Protein AF-A0A8T0CRU5-F1 (afdb_monomer)

Foldseek 3Di:
DDFPVPDFPQPDPDDDDDWDFDAKADWDDDPPKIWIWTWIWAQREIEIDIDIHPRPPDDDPDPDPGHGDQPPYPNQFDWDQDPVHNSGIDTDDGNDRGDPRDGDDD

Radius of gyration: 14.72 Å; Cα contacts (8 Å, |Δi|>4): 188; chains: 1; bounding box: 36×35×38 Å

Nearest PDB structures (foldseek):
  8rbz-assembly1_B  TM=5.918E-01  e=2.394E-01  Homo sapiens
  2fgg-assembly1_A  TM=4.323E-01  e=3.070E+00  Mycobacterium tuberculosis
  2ova-assembly1_A  TM=3.794E-01  e=6.790E+00  Homo sapiens
  3ggr-assembly1_C  TM=3.773E-01  e=8.518E+00  Homo sapiens

Sequence (106 aa):
MLSIKDIVPAAQNNITTQFILLDKGRVATEGQSKTCLALVADETAAVHFQFWGKRGSIEKVGEFTMTYVETPNISEMRWVPDPNNSKKYVHEAVVSPYSRIFPPML

Structure (mmCIF, N/CA/C/O backbone):
data_AF-A0A8T0CRU5-F1
#
_entry.id   AF-A0A8T0CRU5-F1
#
loop_
_atom_site.group_PDB
_atom_site.id
_atom_site.type_symbol
_atom_site.label_atom_id
_atom_site.label_alt_id
_atom_site.label_comp_id
_atom_site.label_asym_id
_atom_site.label_entity_id
_atom_site.label_seq_id
_atom_site.pdbx_PDB_ins_code
_atom_site.Cartn_x
_atom_site.Cartn_y
_atom_site.Cartn_z
_atom_site.occupancy
_atom_site.B_iso_or_equiv
_atom_site.auth_seq_id
_atom_site.auth_comp_id
_atom_site.auth_asym_id
_atom_site.auth_atom_id
_atom_site.pdbx_PDB_model_num
ATOM 1 N N . MET A 1 1 ? -10.952 4.004 -11.915 1.00 86.19 1 MET A N 1
ATOM 2 C CA . MET A 1 1 ? -10.173 3.990 -10.658 1.00 86.19 1 MET A CA 1
ATOM 3 C C . MET A 1 1 ? -8.778 3.500 -10.964 1.00 86.19 1 MET A C 1
ATOM 5 O O . MET A 1 1 ? -8.646 2.676 -11.857 1.00 86.19 1 MET A O 1
ATOM 9 N N . LEU A 1 2 ? -7.772 4.023 -10.268 1.00 94.06 2 LEU A N 1
ATOM 10 C CA . LEU A 1 2 ? -6.392 3.562 -10.393 1.00 94.06 2 LEU A CA 1
ATOM 11 C C . LEU A 1 2 ? -6.218 2.249 -9.615 1.00 94.06 2 LEU A C 1
ATOM 13 O O . LEU A 1 2 ? -6.590 2.198 -8.440 1.00 94.06 2 LEU A O 1
ATOM 17 N N . SER A 1 3 ? -5.663 1.223 -10.257 1.00 95.56 3 SER A N 1
ATOM 18 C CA . SER A 1 3 ? -5.277 -0.026 -9.592 1.00 95.56 3 SER A CA 1
ATOM 19 C C . SER A 1 3 ? -4.040 0.182 -8.723 1.00 95.56 3 SER A C 1
ATOM 21 O O . SER A 1 3 ? -3.169 0.989 -9.054 1.00 95.56 3 SER A O 1
ATOM 23 N N . ILE A 1 4 ? -3.931 -0.562 -7.623 1.00 96.00 4 ILE A N 1
ATOM 24 C CA . ILE A 1 4 ? -2.821 -0.422 -6.671 1.00 96.00 4 ILE A CA 1
ATOM 25 C C . ILE A 1 4 ? -1.473 -0.704 -7.337 1.00 96.00 4 ILE A C 1
ATOM 27 O O . ILE A 1 4 ? -0.509 0.012 -7.063 1.00 96.00 4 ILE A O 1
ATOM 31 N N . LYS A 1 5 ? -1.402 -1.672 -8.261 1.00 94.44 5 LYS A N 1
ATOM 32 C CA . LYS A 1 5 ? -0.159 -1.980 -8.988 1.00 94.44 5 LYS A CA 1
ATOM 33 C C . LYS A 1 5 ? 0.413 -0.801 -9.790 1.00 94.44 5 LYS A C 1
ATOM 35 O O . LYS A 1 5 ? 1.604 -0.787 -10.071 1.00 94.44 5 LYS A O 1
ATOM 40 N N . ASP A 1 6 ? -0.432 0.162 -10.163 1.00 93.62 6 ASP A N 1
ATOM 41 C CA . ASP A 1 6 ? -0.068 1.296 -11.019 1.00 93.62 6 ASP A CA 1
ATOM 42 C C . ASP A 1 6 ? 0.276 2.555 -10.197 1.00 93.62 6 ASP A C 1
ATOM 44 O O . ASP A 1 6 ? 0.546 3.623 -10.756 1.00 93.62 6 ASP A O 1
ATOM 48 N N . ILE A 1 7 ? 0.267 2.460 -8.861 1.00 93.00 7 ILE A N 1
ATOM 49 C CA . ILE A 1 7 ? 0.708 3.540 -7.975 1.00 93.00 7 ILE A CA 1
ATOM 50 C C . ILE A 1 7 ? 2.232 3.657 -8.058 1.00 93.00 7 ILE A C 1
ATOM 52 O O . ILE A 1 7 ? 2.966 2.754 -7.664 1.00 93.00 7 ILE A O 1
ATOM 56 N N . VAL A 1 8 ? 2.703 4.816 -8.519 1.00 90.50 8 VAL A N 1
ATOM 57 C CA . VAL A 1 8 ? 4.128 5.132 -8.680 1.00 90.50 8 VAL A CA 1
ATOM 58 C C . VAL A 1 8 ? 4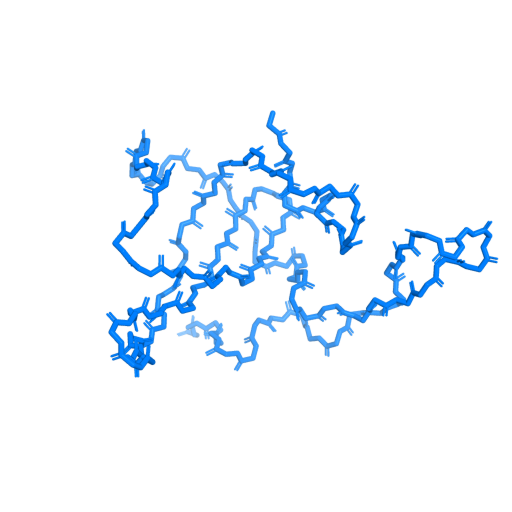.473 6.397 -7.885 1.00 90.50 8 VAL A C 1
ATOM 60 O O . VAL A 1 8 ? 3.724 7.381 -7.954 1.00 90.50 8 VAL A O 1
ATOM 63 N N . PRO A 1 9 ? 5.608 6.426 -7.157 1.00 90.12 9 PRO A N 1
ATOM 64 C CA . PRO A 1 9 ? 6.082 7.626 -6.480 1.00 90.12 9 PRO A CA 1
ATOM 65 C C . PRO A 1 9 ? 6.176 8.831 -7.421 1.00 90.12 9 PRO A C 1
ATOM 67 O O . PRO A 1 9 ? 6.655 8.720 -8.548 1.00 90.12 9 PRO A O 1
ATOM 70 N N . ALA A 1 10 ? 5.739 9.994 -6.934 1.00 83.81 10 ALA A N 1
ATOM 71 C CA . ALA A 1 10 ? 5.811 11.280 -7.636 1.00 83.81 10 ALA A CA 1
ATOM 72 C C . ALA A 1 10 ? 5.102 11.349 -9.010 1.00 83.81 10 ALA A C 1
ATOM 74 O O . ALA A 1 10 ? 5.275 12.329 -9.731 1.00 83.81 10 ALA A O 1
ATOM 75 N N . ALA A 1 11 ? 4.278 10.359 -9.374 1.00 84.69 11 ALA A N 1
ATOM 76 C CA . ALA A 1 11 ? 3.556 10.377 -10.646 1.00 84.69 11 ALA A CA 1
ATOM 77 C C . ALA A 1 11 ? 2.340 11.318 -10.625 1.00 84.69 11 ALA A C 1
ATOM 79 O O . ALA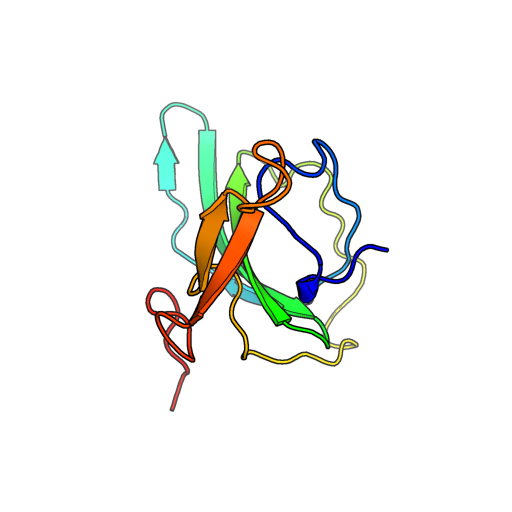 A 1 11 ? 2.092 12.026 -11.602 1.00 84.69 11 ALA A O 1
ATOM 80 N N . GLN A 1 12 ? 1.568 11.319 -9.532 1.00 84.31 12 GLN A N 1
ATOM 81 C CA . GLN A 1 12 ? 0.356 12.128 -9.368 1.00 84.31 12 GLN A CA 1
ATOM 82 C C . GLN A 1 12 ? 0.194 12.567 -7.908 1.00 84.31 12 GLN A C 1
ATOM 84 O O . GLN A 1 12 ? 0.498 11.808 -6.991 1.00 84.31 12 GLN A O 1
ATOM 89 N N . ASN A 1 13 ? -0.325 13.780 -7.695 1.00 86.25 13 ASN A N 1
ATOM 90 C CA . ASN A 1 13 ? -0.581 14.315 -6.349 1.00 86.25 13 ASN A CA 1
ATOM 91 C C . ASN A 1 13 ? -1.885 13.787 -5.735 1.00 86.25 13 ASN A C 1
ATOM 93 O O . ASN A 1 13 ? -2.050 13.821 -4.520 1.00 86.25 13 ASN A O 1
ATOM 97 N N . ASN A 1 14 ? -2.813 13.326 -6.576 1.00 89.56 14 ASN A N 1
ATOM 98 C CA . ASN A 1 14 ? -4.123 12.832 -6.174 1.00 89.56 14 ASN A CA 1
ATOM 99 C C . ASN A 1 14 ? -4.337 11.450 -6.783 1.00 89.56 14 ASN A C 1
ATOM 101 O O . ASN A 1 14 ? -4.062 11.250 -7.964 1.00 89.56 14 ASN A O 1
ATOM 105 N N . ILE A 1 15 ? -4.855 10.517 -5.989 1.00 90.56 15 ILE A N 1
ATOM 106 C CA . ILE A 1 15 ? -5.163 9.154 -6.422 1.00 90.56 15 ILE A CA 1
ATOM 107 C C . ILE A 1 15 ? -6.607 8.843 -6.034 1.00 90.56 15 ILE A C 1
ATOM 109 O O . ILE A 1 15 ? -7.031 9.112 -4.911 1.00 90.56 15 ILE A O 1
ATOM 113 N N . THR A 1 16 ? -7.360 8.249 -6.959 1.00 92.50 16 THR A N 1
ATOM 114 C CA . THR A 1 16 ? -8.693 7.696 -6.693 1.00 92.50 16 THR A CA 1
ATOM 115 C C . THR A 1 16 ? -8.662 6.194 -6.936 1.00 92.50 16 THR A C 1
ATOM 117 O O . THR A 1 16 ? -8.553 5.740 -8.078 1.00 92.50 16 THR A O 1
ATOM 120 N N . THR A 1 17 ? -8.770 5.424 -5.858 1.00 92.88 17 THR A N 1
ATOM 121 C CA . THR A 1 17 ? -8.695 3.959 -5.854 1.00 92.88 17 THR A CA 1
ATOM 122 C C . THR A 1 17 ? -9.699 3.388 -4.847 1.00 92.88 17 THR A C 1
ATOM 124 O O . THR A 1 17 ? -10.102 4.091 -3.919 1.00 92.88 17 THR A O 1
ATOM 127 N N . GLN A 1 18 ? -10.122 2.141 -5.040 1.00 93.94 18 GLN A N 1
ATOM 128 C CA . GLN A 1 18 ? -10.872 1.371 -4.045 1.00 93.94 18 GLN A CA 1
ATOM 129 C C . GLN A 1 18 ? -10.025 0.169 -3.666 1.00 93.94 18 GLN A C 1
ATOM 131 O O . GLN A 1 18 ? -9.337 -0.401 -4.507 1.00 93.94 18 GLN A O 1
ATOM 136 N N . PHE A 1 19 ? -10.078 -0.184 -2.393 1.00 94.56 19 PHE A N 1
ATOM 137 C CA . PHE A 1 19 ? -9.248 -1.220 -1.812 1.00 94.56 19 PHE A CA 1
ATOM 138 C C . PHE A 1 19 ? -10.005 -1.921 -0.687 1.00 94.56 19 PHE A C 1
ATOM 140 O O . PHE A 1 19 ? -10.935 -1.360 -0.098 1.00 94.56 19 PHE A O 1
ATOM 147 N N . ILE A 1 20 ? -9.557 -3.124 -0.342 1.00 94.75 20 ILE A N 1
ATOM 148 C CA . ILE A 1 20 ? -9.951 -3.816 0.877 1.00 94.75 20 ILE A CA 1
ATOM 149 C C . ILE A 1 20 ? -8.890 -3.566 1.944 1.00 94.75 20 ILE A C 1
ATOM 151 O O . ILE A 1 20 ? -7.689 -3.543 1.672 1.00 94.75 20 ILE A O 1
ATOM 155 N N . LEU A 1 21 ? -9.348 -3.334 3.171 1.00 93.62 21 LEU A N 1
ATOM 156 C CA . LEU A 1 21 ? -8.486 -3.243 4.340 1.00 93.62 21 LEU A CA 1
ATOM 157 C C . LEU A 1 21 ? -8.194 -4.663 4.831 1.00 93.62 21 LEU A C 1
ATOM 159 O O . LEU A 1 21 ? -9.124 -5.340 5.264 1.00 93.62 21 LEU A O 1
ATOM 163 N N . LEU A 1 22 ? -6.933 -5.088 4.769 1.00 92.94 22 LEU A N 1
ATOM 164 C CA . LEU A 1 22 ? -6.517 -6.418 5.219 1.00 92.94 22 LEU A CA 1
ATOM 165 C C . LEU A 1 22 ? -6.112 -6.402 6.686 1.00 92.94 22 LEU A C 1
ATOM 167 O O . LEU A 1 22 ? -6.596 -7.209 7.472 1.00 92.94 22 LEU A O 1
ATOM 171 N N . ASP A 1 23 ? -5.264 -5.444 7.063 1.00 93.38 23 ASP A N 1
ATOM 172 C CA . ASP A 1 23 ? -4.749 -5.363 8.422 1.00 93.38 23 ASP A CA 1
ATOM 173 C C . ASP A 1 23 ? -4.547 -3.917 8.873 1.00 93.38 23 ASP A C 1
ATOM 175 O O . ASP A 1 23 ? -4.259 -3.019 8.074 1.00 93.38 23 ASP A O 1
ATOM 179 N N . LYS A 1 24 ? -4.718 -3.673 10.172 1.00 91.00 24 LYS A N 1
ATOM 180 C CA . LYS A 1 24 ? -4.678 -2.330 10.755 1.00 91.00 24 LYS A CA 1
ATOM 181 C C . LYS A 1 24 ? -3.640 -2.259 11.865 1.00 91.00 24 LYS A C 1
ATOM 183 O O . LYS A 1 24 ? -3.787 -2.860 12.925 1.00 91.00 24 LYS A O 1
ATOM 188 N N . GLY A 1 25 ? -2.637 -1.412 11.661 1.00 90.00 25 GLY A N 1
ATOM 189 C CA . GLY 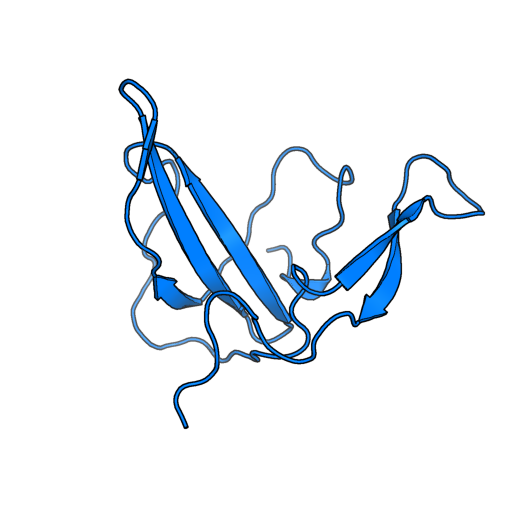A 1 25 ? -1.600 -1.140 12.644 1.00 90.00 25 GLY A CA 1
ATOM 190 C C . GLY A 1 25 ? -2.089 -0.339 13.847 1.00 90.00 25 GLY A C 1
ATOM 191 O O . GLY A 1 25 ? -3.206 0.195 13.898 1.00 90.00 25 GLY A O 1
ATOM 192 N N . ARG A 1 26 ? -1.199 -0.212 14.836 1.00 88.00 26 ARG A N 1
ATOM 193 C CA . ARG A 1 26 ? -1.442 0.620 16.018 1.00 88.00 26 ARG A CA 1
ATOM 194 C C . ARG A 1 26 ? -1.666 2.073 15.608 1.00 88.00 26 ARG A C 1
ATOM 196 O O . ARG A 1 26 ? -1.011 2.595 14.710 1.00 88.00 26 ARG A O 1
ATOM 203 N N . VAL A 1 27 ? -2.592 2.727 16.302 1.00 88.62 27 VAL A N 1
ATOM 204 C CA . VAL A 1 27 ? -2.808 4.165 16.145 1.00 88.62 27 VAL A CA 1
ATOM 205 C C . VAL A 1 27 ? -1.724 4.889 16.933 1.00 88.62 27 VAL A C 1
ATOM 207 O O . VAL A 1 27 ? -1.666 4.754 18.155 1.00 88.62 27 VAL A O 1
ATOM 210 N N . ALA A 1 28 ? -0.880 5.648 16.243 1.00 86.94 28 ALA A N 1
ATOM 211 C CA . ALA A 1 28 ? 0.084 6.539 16.871 1.00 86.94 28 ALA A CA 1
ATOM 212 C C . ALA A 1 28 ? -0.506 7.951 16.988 1.00 86.94 28 ALA A C 1
ATOM 214 O O . ALA A 1 28 ? -1.410 8.334 16.243 1.00 86.94 28 ALA A O 1
ATOM 215 N N . THR A 1 29 ? -0.026 8.716 17.966 1.00 85.44 29 THR A N 1
ATOM 216 C CA . THR A 1 29 ? -0.392 10.127 18.135 1.00 85.44 29 THR A CA 1
ATOM 217 C C . THR A 1 29 ? 0.866 10.958 17.958 1.00 85.44 29 THR A C 1
ATOM 219 O O . THR A 1 29 ? 1.819 10.792 18.714 1.00 85.44 29 THR A O 1
ATOM 222 N N . GLU A 1 30 ? 0.867 11.827 16.955 1.00 80.50 30 GLU A N 1
ATOM 223 C CA . GLU A 1 30 ? 1.971 12.719 16.624 1.00 80.50 30 GLU A CA 1
ATOM 224 C C . GLU A 1 30 ? 1.479 14.165 16.782 1.00 80.50 30 GLU A C 1
ATOM 226 O O . GLU A 1 30 ? 0.738 14.707 15.955 1.00 80.50 30 GLU A O 1
ATOM 231 N N . GLY A 1 31 ? 1.788 14.765 17.935 1.00 81.75 31 GLY A N 1
ATOM 232 C CA . GLY A 1 31 ? 1.206 16.043 18.349 1.00 81.75 31 GLY A CA 1
ATOM 233 C C . GLY A 1 31 ? -0.308 15.936 18.571 1.00 81.75 31 GLY A C 1
ATOM 234 O O . GLY A 1 31 ? -0.766 15.171 19.416 1.00 81.75 31 GLY A O 1
ATOM 235 N N . GLN A 1 32 ? -1.094 16.707 17.814 1.00 76.94 32 GLN A N 1
ATOM 236 C CA . GLN A 1 32 ? -2.565 16.636 17.829 1.00 76.94 32 GLN A CA 1
ATOM 237 C C . GLN A 1 32 ? -3.140 15.662 16.783 1.00 76.94 32 GLN A C 1
ATOM 239 O O . GLN A 1 32 ? -4.343 15.386 16.787 1.00 76.94 32 GLN A O 1
ATOM 244 N N . SER A 1 33 ? -2.302 15.128 15.892 1.00 83.56 33 SER A N 1
ATOM 245 C CA . SER A 1 33 ? -2.728 14.278 14.781 1.00 83.56 33 SER A CA 1
ATOM 246 C C . SER A 1 33 ? -2.604 12.801 15.137 1.00 83.56 33 SER A C 1
ATOM 248 O O . SER A 1 33 ? -1.600 12.353 15.682 1.00 83.56 33 SER A O 1
ATOM 250 N N . LYS A 1 34 ? -3.632 12.015 14.809 1.00 87.38 34 LYS A N 1
ATOM 251 C CA . LYS A 1 34 ? -3.583 10.550 14.911 1.00 87.38 34 LYS A CA 1
ATOM 252 C C . LYS A 1 34 ? -3.130 9.966 13.583 1.00 87.38 34 LYS A C 1
ATOM 254 O O . LYS A 1 34 ? -3.658 10.369 12.549 1.00 87.38 34 LYS A O 1
ATOM 259 N N . THR A 1 35 ? -2.215 9.010 13.610 1.00 90.38 35 THR A N 1
ATOM 260 C CA . THR A 1 35 ? -1.779 8.271 12.425 1.00 90.38 35 THR A CA 1
ATOM 261 C C . THR A 1 35 ? -2.065 6.787 12.582 1.00 90.38 35 THR A C 1
ATOM 263 O O . THR A 1 35 ? -2.106 6.253 13.691 1.00 90.38 35 THR A O 1
ATOM 266 N N . CYS A 1 36 ? -2.331 6.109 11.472 1.00 91.38 36 CYS A N 1
ATOM 267 C CA . CYS A 1 36 ? -2.545 4.670 11.458 1.00 91.38 36 CYS A CA 1
ATOM 268 C C . CYS A 1 36 ? -2.047 4.108 10.133 1.00 91.38 36 CYS A C 1
ATOM 270 O O . CYS A 1 36 ? -2.562 4.470 9.076 1.00 91.38 36 CYS A O 1
ATOM 272 N N . LEU A 1 37 ? -1.039 3.244 10.208 1.00 93.38 37 LEU A N 1
ATOM 273 C CA . LEU A 1 37 ? -0.587 2.463 9.068 1.00 93.38 37 LEU A CA 1
ATOM 274 C C . LEU A 1 37 ? -1.504 1.251 8.901 1.00 93.38 37 LEU A C 1
ATOM 276 O O . LEU A 1 37 ? -1.875 0.622 9.892 1.00 93.38 37 LEU A O 1
ATOM 280 N N . ALA A 1 38 ? -1.846 0.914 7.669 1.00 94.50 38 ALA A N 1
ATOM 281 C CA . ALA A 1 38 ? -2.647 -0.255 7.352 1.00 94.50 38 ALA A CA 1
ATOM 282 C C . ALA A 1 38 ? -2.127 -0.962 6.105 1.00 94.50 38 ALA A C 1
ATOM 284 O O . ALA A 1 38 ? -1.623 -0.307 5.191 1.00 94.50 38 ALA A O 1
ATOM 285 N N . LEU A 1 39 ? -2.303 -2.280 6.062 1.00 95.38 39 LEU A N 1
ATOM 286 C CA . LEU A 1 39 ? -2.163 -3.064 4.846 1.00 95.38 39 LEU A CA 1
ATOM 287 C C . LEU A 1 39 ? -3.497 -3.047 4.099 1.00 95.38 39 LEU A C 1
ATOM 289 O O . LEU A 1 39 ? -4.532 -3.442 4.644 1.00 95.38 39 LEU A O 1
ATOM 293 N N . VAL A 1 40 ? -3.462 -2.582 2.857 1.00 95.25 40 VAL A N 1
ATOM 294 C CA . VAL A 1 40 ? -4.611 -2.586 1.951 1.00 95.25 40 VAL A CA 1
ATOM 295 C C . VAL A 1 40 ? -4.252 -3.325 0.671 1.00 95.25 40 VAL A C 1
ATOM 297 O O . VAL A 1 40 ? -3.074 -3.415 0.320 1.00 95.25 40 VAL A O 1
ATOM 300 N N . ALA A 1 41 ? -5.255 -3.845 -0.027 1.00 95.75 41 ALA A N 1
ATOM 301 C CA . ALA A 1 41 ? -5.048 -4.553 -1.283 1.00 95.75 41 ALA A CA 1
ATOM 302 C C . ALA A 1 41 ? -6.211 -4.371 -2.256 1.00 95.75 41 ALA A C 1
ATOM 304 O O . ALA A 1 41 ? -7.311 -3.980 -1.866 1.00 95.75 41 ALA A O 1
ATOM 305 N N . ASP A 1 42 ? -5.946 -4.680 -3.519 1.00 96.25 42 ASP A N 1
ATOM 306 C CA . ASP A 1 42 ? -6.929 -4.926 -4.563 1.00 96.25 42 ASP A CA 1
ATOM 307 C C . ASP A 1 42 ? -6.566 -6.205 -5.323 1.00 96.25 42 ASP A C 1
ATOM 309 O O . ASP A 1 42 ? -5.636 -6.924 -4.952 1.00 96.25 42 ASP A O 1
ATOM 313 N N . GLU A 1 43 ? -7.314 -6.530 -6.374 1.00 95.94 43 GLU A N 1
ATOM 314 C CA . GLU A 1 43 ? -7.060 -7.705 -7.217 1.00 95.94 43 GLU A CA 1
ATOM 315 C C . GLU A 1 43 ? -5.687 -7.691 -7.916 1.00 95.94 43 GLU A C 1
ATOM 317 O O . GLU A 1 43 ? -5.294 -8.687 -8.519 1.00 95.94 43 GLU A O 1
ATOM 322 N N . THR A 1 44 ? -4.956 -6.573 -7.851 1.00 96.00 44 THR A N 1
ATOM 323 C CA . THR A 1 44 ? -3.702 -6.351 -8.571 1.00 96.00 44 THR A CA 1
ATOM 324 C C . THR A 1 44 ? -2.463 -6.339 -7.683 1.00 96.00 44 THR A C 1
ATOM 326 O O . THR A 1 44 ? -1.411 -6.788 -8.138 1.00 96.00 44 THR A O 1
ATOM 329 N N . ALA A 1 45 ? -2.551 -5.805 -6.462 1.00 95.25 45 ALA A N 1
ATOM 330 C CA . ALA A 1 45 ? -1.424 -5.692 -5.538 1.00 95.25 45 ALA A CA 1
ATOM 331 C C . ALA A 1 45 ? -1.874 -5.317 -4.116 1.00 95.25 45 ALA A C 1
ATOM 333 O O . ALA A 1 45 ? -2.994 -4.854 -3.892 1.00 95.25 45 ALA A O 1
ATOM 334 N N . ALA A 1 46 ? -0.940 -5.421 -3.171 1.00 95.94 46 ALA A N 1
ATOM 335 C CA . ALA A 1 46 ? -1.055 -4.838 -1.839 1.00 95.94 46 ALA A CA 1
ATOM 336 C C . ALA A 1 46 ? -0.142 -3.616 -1.667 1.00 95.94 46 ALA A C 1
ATOM 338 O O . ALA A 1 46 ? 0.865 -3.462 -2.359 1.00 95.94 46 ALA A O 1
ATOM 339 N N . VAL A 1 47 ? -0.475 -2.737 -0.724 1.00 95.81 47 VAL A N 1
ATOM 340 C CA . VAL A 1 47 ? 0.328 -1.554 -0.380 1.00 95.81 47 VAL A CA 1
ATOM 341 C C . VAL A 1 47 ? 0.028 -1.102 1.050 1.00 95.81 47 VAL A C 1
ATOM 343 O O . VAL A 1 47 ? -1.063 -1.323 1.579 1.00 95.81 47 VAL A O 1
ATOM 346 N N . HIS A 1 48 ? 0.989 -0.454 1.703 1.00 95.75 48 HIS A N 1
ATOM 347 C CA . HIS A 1 48 ? 0.758 0.220 2.977 1.00 95.75 48 HIS A CA 1
ATOM 348 C C . HIS A 1 48 ? 0.203 1.621 2.773 1.00 95.75 48 HIS A C 1
ATOM 350 O O . HIS A 1 48 ? 0.841 2.466 2.143 1.00 95.75 48 HIS A O 1
ATOM 356 N N . PHE A 1 49 ? -0.946 1.900 3.383 1.00 94.12 49 PHE A N 1
ATOM 357 C CA . PHE A 1 49 ? -1.500 3.249 3.476 1.00 94.12 49 PHE A CA 1
ATOM 358 C C . PHE A 1 49 ? -1.305 3.802 4.884 1.00 94.12 49 PHE A C 1
ATOM 360 O O . PHE A 1 49 ? -1.701 3.182 5.872 1.00 94.12 49 PHE A O 1
ATOM 367 N N . GLN A 1 50 ? -0.711 4.994 4.977 1.00 92.00 50 GLN A N 1
ATOM 368 C CA . GLN A 1 50 ? -0.642 5.752 6.221 1.00 92.00 50 GLN A CA 1
ATOM 369 C C . GLN A 1 50 ? -1.767 6.782 6.255 1.00 92.00 50 GLN A C 1
ATOM 371 O O . GLN A 1 50 ? -1.750 7.783 5.540 1.00 92.00 50 GLN A O 1
ATOM 376 N N . PHE A 1 51 ? -2.745 6.545 7.120 1.00 89.94 51 PHE A N 1
ATOM 377 C CA . PHE A 1 51 ? -3.859 7.455 7.335 1.00 89.94 51 PHE A CA 1
ATOM 378 C C . PHE A 1 51 ? -3.504 8.496 8.391 1.00 89.94 51 PHE A C 1
ATOM 380 O O . PHE A 1 51 ? -2.968 8.145 9.442 1.00 89.94 51 PHE A O 1
ATOM 387 N N . TRP A 1 52 ? -3.850 9.758 8.134 1.00 88.69 52 TRP A N 1
ATOM 388 C CA . TRP A 1 52 ? -3.626 10.886 9.038 1.00 88.69 52 TRP A CA 1
ATOM 389 C C . TRP A 1 52 ? -4.959 11.526 9.452 1.00 88.69 52 TRP A C 1
ATOM 391 O O . TRP A 1 52 ? -5.857 11.724 8.635 1.00 88.69 52 TRP A O 1
ATOM 401 N N . GLY A 1 53 ? -5.089 11.875 10.731 1.00 82.62 53 GLY A N 1
ATOM 402 C CA . GLY A 1 53 ? -6.245 12.580 11.284 1.00 82.62 53 GLY A CA 1
ATOM 403 C C . GLY A 1 53 ? -7.528 11.740 11.373 1.00 82.62 53 GLY A C 1
ATOM 404 O O . GLY A 1 53 ? -7.511 10.514 11.508 1.00 82.62 53 GLY A O 1
ATOM 405 N N . LYS A 1 54 ? -8.686 12.414 11.346 1.00 70.25 54 LYS A N 1
ATOM 406 C CA . LYS A 1 54 ? -10.011 11.768 11.346 1.00 70.25 54 LYS A CA 1
ATOM 407 C C . LYS A 1 54 ? -10.354 11.277 9.935 1.00 70.25 54 LYS A C 1
ATOM 409 O O . LYS A 1 54 ? -11.111 11.950 9.257 1.00 70.25 54 LYS A O 1
ATOM 414 N N . ARG A 1 55 ? -9.795 10.137 9.504 1.00 61.97 55 ARG A N 1
ATOM 415 C CA . ARG A 1 55 ? -10.137 9.348 8.287 1.00 61.97 55 ARG A CA 1
ATOM 416 C C . ARG A 1 55 ? -10.262 10.074 6.922 1.00 61.97 55 ARG A C 1
ATOM 418 O O . ARG A 1 55 ? -10.347 9.377 5.923 1.00 61.97 55 ARG A O 1
ATOM 425 N N . GLY A 1 56 ? -10.185 11.401 6.823 1.00 61.56 56 GLY A N 1
ATOM 426 C CA . GLY A 1 56 ? -10.226 12.151 5.564 1.00 61.56 56 GLY A CA 1
ATOM 427 C C . GLY A 1 56 ? -11.411 11.791 4.656 1.00 61.56 56 GLY A C 1
ATOM 428 O O . GLY A 1 56 ? -12.473 11.395 5.130 1.00 61.56 56 GLY A O 1
ATOM 429 N N . SER A 1 57 ? -11.197 11.908 3.343 1.00 65.00 57 SER A N 1
ATOM 430 C CA . SER A 1 57 ? -12.125 11.562 2.253 1.00 65.00 57 SER A CA 1
ATOM 431 C C . SER A 1 57 ? -12.313 10.052 2.034 1.00 65.00 57 SER A C 1
ATOM 433 O O . SER A 1 57 ? -12.697 9.631 0.945 1.00 65.00 57 SER A O 1
ATOM 435 N N . ILE A 1 58 ? -11.999 9.219 3.030 1.00 74.81 58 ILE A N 1
ATOM 436 C CA . ILE A 1 58 ? -12.149 7.766 2.930 1.00 74.81 58 ILE A CA 1
ATOM 437 C C . ILE A 1 58 ? -13.575 7.403 3.303 1.00 74.81 58 ILE A C 1
ATOM 439 O O . ILE A 1 58 ? -13.984 7.510 4.461 1.00 74.81 58 ILE A O 1
ATOM 443 N N . GLU A 1 59 ? -14.303 6.916 2.312 1.00 79.88 59 GLU A N 1
ATOM 444 C CA . GLU A 1 59 ? -15.644 6.389 2.477 1.00 79.88 59 GLU A CA 1
ATOM 445 C C . GLU A 1 59 ? -15.609 4.862 2.454 1.00 79.88 59 GLU A C 1
ATOM 447 O O . GLU A 1 59 ? -14.992 4.241 1.587 1.00 79.88 59 GLU A O 1
ATOM 452 N N . LYS A 1 60 ? -16.275 4.238 3.428 1.00 85.88 60 LYS A N 1
ATOM 453 C CA . LYS A 1 60 ? -16.479 2.793 3.413 1.00 85.88 60 LYS A CA 1
ATOM 454 C C . LYS A 1 60 ? -17.644 2.489 2.480 1.00 85.88 60 LYS A C 1
ATOM 456 O O . LYS A 1 60 ? -18.790 2.737 2.833 1.00 85.88 60 LYS A O 1
ATOM 461 N N . VAL A 1 61 ? -17.333 1.919 1.324 1.00 83.50 61 VAL A N 1
ATOM 462 C CA . VAL A 1 61 ? -18.315 1.615 0.271 1.00 83.50 61 VAL A CA 1
ATOM 463 C C . VAL A 1 61 ? -18.957 0.223 0.398 1.00 83.50 61 VAL A C 1
ATOM 465 O O . VAL A 1 61 ? -19.880 -0.089 -0.345 1.00 83.50 61 VAL A O 1
ATOM 468 N N . GLY A 1 62 ? -18.499 -0.616 1.337 1.00 84.25 62 GLY A N 1
ATOM 469 C CA . GLY A 1 62 ? -19.040 -1.960 1.572 1.00 84.25 62 GLY A CA 1
ATOM 470 C C . GLY A 1 62 ? -18.227 -2.786 2.576 1.00 84.25 62 GLY A C 1
ATOM 471 O O . GLY A 1 62 ? -17.283 -2.289 3.196 1.00 84.25 62 GLY A O 1
ATOM 472 N N . GLU A 1 63 ? -18.604 -4.054 2.736 1.00 78.06 63 GLU A N 1
ATOM 473 C CA . GLU A 1 63 ? -17.873 -5.071 3.500 1.00 78.06 63 GLU A CA 1
ATOM 474 C C . GLU A 1 63 ? -17.716 -6.346 2.644 1.00 78.06 63 GLU A C 1
ATOM 476 O O . GLU A 1 63 ? -18.684 -6.805 2.049 1.00 78.06 63 GLU A O 1
ATOM 481 N N . PHE A 1 64 ? -16.505 -6.918 2.591 1.00 69.38 64 PHE A N 1
ATOM 482 C CA . PHE A 1 64 ? -16.187 -8.267 2.073 1.00 69.38 64 PHE A CA 1
ATOM 483 C C . PHE A 1 64 ? -16.412 -8.588 0.577 1.00 69.38 64 PHE A C 1
ATOM 485 O O . PHE A 1 64 ? -16.134 -9.708 0.161 1.00 69.38 64 PHE A O 1
ATOM 492 N N . THR A 1 65 ? -16.840 -7.648 -0.268 1.00 79.62 65 THR A N 1
ATOM 493 C CA . THR A 1 65 ? -17.139 -7.910 -1.696 1.00 79.62 65 THR A CA 1
ATOM 494 C C . THR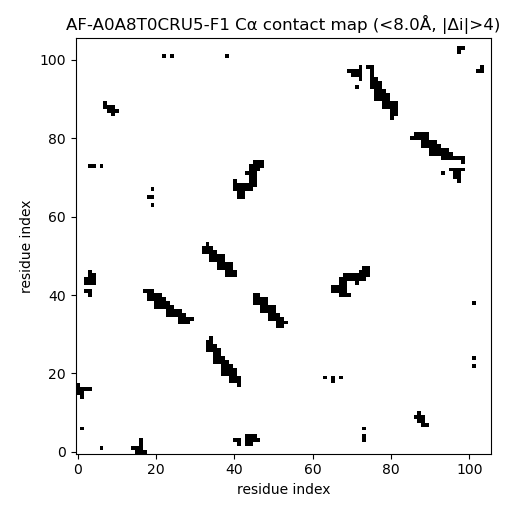 A 1 65 ? -16.002 -7.559 -2.662 1.00 79.62 65 THR A C 1
ATOM 496 O O . THR A 1 65 ? -16.265 -7.050 -3.750 1.00 79.62 65 THR A O 1
ATOM 499 N N . MET A 1 66 ? -14.740 -7.772 -2.284 1.00 87.69 66 MET A N 1
ATOM 500 C CA . MET A 1 66 ? -13.617 -7.443 -3.167 1.00 87.69 66 MET A CA 1
ATOM 501 C C . MET A 1 66 ? -12.568 -8.551 -3.202 1.00 87.69 66 MET A C 1
ATOM 503 O O . MET A 1 66 ? -12.024 -8.933 -2.168 1.00 87.69 66 MET A O 1
ATOM 507 N N . THR A 1 67 ? -12.279 -9.046 -4.405 1.00 93.12 67 THR A N 1
ATOM 508 C CA . THR A 1 67 ? -11.139 -9.927 -4.670 1.00 93.12 67 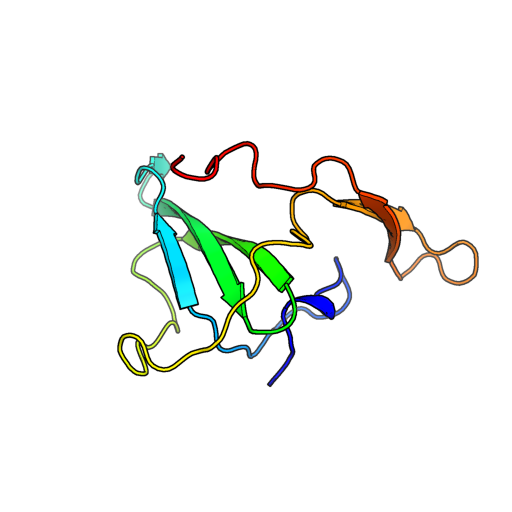THR A CA 1
ATOM 509 C C . THR A 1 67 ? 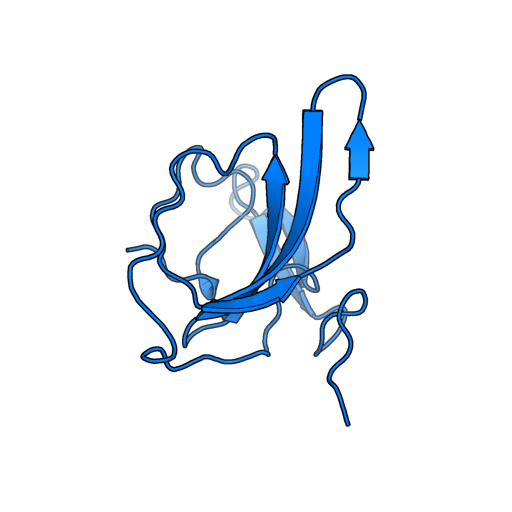-9.841 -9.159 -4.447 1.00 93.12 67 THR A C 1
ATOM 511 O O . THR A 1 67 ? -9.750 -7.984 -4.808 1.00 93.12 67 THR A O 1
ATOM 514 N N . TYR A 1 68 ? -8.837 -9.808 -3.858 1.00 94.81 68 TYR A N 1
ATOM 515 C CA . TYR A 1 68 ? -7.553 -9.171 -3.589 1.00 94.81 68 TYR A CA 1
ATOM 516 C C . TYR A 1 68 ? -6.376 -10.141 -3.686 1.00 94.81 68 TYR A C 1
ATOM 518 O O . TYR A 1 68 ? -6.550 -11.355 -3.565 1.00 94.81 68 TYR A O 1
ATOM 526 N N . VAL A 1 69 ? -5.176 -9.587 -3.875 1.00 94.06 69 VAL A N 1
ATOM 527 C CA . VAL A 1 69 ? -3.901 -10.305 -3.760 1.00 94.06 69 VAL A CA 1
ATOM 528 C C . VAL A 1 69 ? -2.984 -9.604 -2.757 1.00 94.06 69 VAL A C 1
ATOM 530 O O . VAL A 1 69 ? -2.924 -8.379 -2.704 1.00 94.06 69 VAL A O 1
ATOM 533 N N . GLU A 1 70 ? -2.243 -10.374 -1.960 1.00 92.19 70 GLU A N 1
ATOM 534 C CA . GLU A 1 70 ? -1.241 -9.819 -1.030 1.00 92.19 70 GLU A CA 1
ATOM 535 C C . GLU A 1 70 ? 0.125 -9.587 -1.688 1.00 92.19 70 GLU A C 1
ATOM 537 O O . GLU A 1 70 ? 0.940 -8.800 -1.197 1.00 92.19 70 GLU A O 1
ATOM 542 N N . THR A 1 71 ? 0.367 -10.258 -2.816 1.00 90.94 71 THR A N 1
ATOM 543 C CA . THR A 1 71 ? 1.619 -10.200 -3.567 1.00 90.94 71 THR A CA 1
ATOM 544 C C . THR A 1 71 ? 1.316 -9.832 -5.026 1.00 90.94 71 THR A C 1
ATOM 546 O O . THR A 1 71 ? 0.453 -10.458 -5.641 1.00 90.94 71 THR A O 1
ATOM 549 N N . PRO A 1 72 ? 2.036 -8.858 -5.607 1.00 92.06 72 PRO A N 1
ATOM 550 C CA . PRO A 1 72 ? 3.153 -8.145 -4.998 1.00 92.06 72 PRO A CA 1
ATOM 551 C C . PRO A 1 72 ? 2.705 -7.050 -4.013 1.00 92.06 72 PRO A C 1
ATOM 553 O O . PRO A 1 72 ? 1.626 -6.479 -4.154 1.00 92.06 72 PRO A O 1
ATOM 556 N N . ASN A 1 73 ? 3.562 -6.732 -3.034 1.00 93.88 73 ASN A N 1
ATOM 557 C CA . ASN A 1 73 ? 3.359 -5.598 -2.134 1.00 93.88 73 ASN A CA 1
ATOM 558 C C . ASN A 1 73 ? 4.225 -4.409 -2.573 1.00 93.88 73 ASN A C 1
ATOM 560 O O . ASN A 1 73 ? 5.450 -4.456 -2.468 1.00 93.88 73 ASN A O 1
ATOM 564 N N . ILE A 1 74 ? 3.586 -3.334 -3.035 1.00 94.00 74 ILE A N 1
ATOM 565 C CA . ILE A 1 74 ? 4.223 -2.116 -3.560 1.00 94.00 74 ILE A CA 1
ATOM 566 C C . ILE A 1 74 ? 5.137 -1.445 -2.520 1.00 94.00 74 ILE A C 1
ATOM 568 O O . ILE A 1 74 ? 6.170 -0.873 -2.874 1.00 94.00 74 ILE A O 1
ATOM 572 N N . SER A 1 75 ? 4.793 -1.528 -1.233 1.00 94.31 75 SER A N 1
ATOM 573 C CA . SER A 1 75 ? 5.599 -0.963 -0.141 1.00 94.31 75 SER A CA 1
ATOM 574 C C . SER A 1 75 ? 6.859 -1.772 0.162 1.00 94.31 75 SER A C 1
ATOM 576 O O . SER A 1 75 ? 7.772 -1.269 0.811 1.00 94.31 75 SER A O 1
ATOM 578 N N . GLU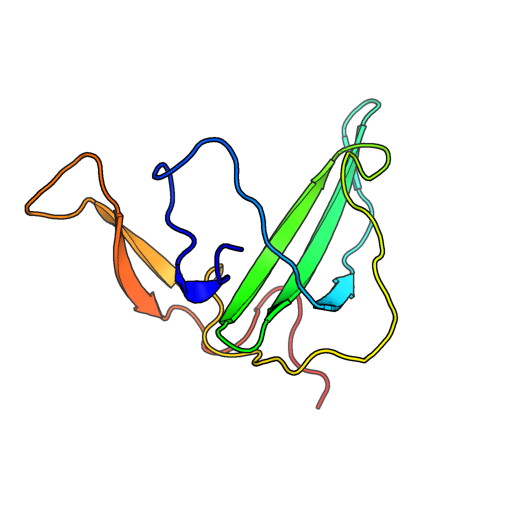 A 1 76 ? 6.938 -3.002 -0.340 1.00 94.44 76 GLU A N 1
ATOM 579 C CA . GLU A 1 76 ? 8.108 -3.873 -0.240 1.00 94.44 76 GLU A CA 1
ATOM 580 C C . GLU A 1 76 ? 8.880 -3.920 -1.571 1.00 94.44 76 GLU A C 1
ATOM 582 O O . GLU A 1 76 ? 9.614 -4.870 -1.836 1.00 94.44 76 GLU A O 1
ATOM 587 N N . MET A 1 77 ? 8.728 -2.907 -2.431 1.00 91.56 77 MET A N 1
ATOM 588 C CA . MET A 1 77 ? 9.474 -2.784 -3.686 1.00 91.56 77 MET A CA 1
ATOM 589 C C . MET A 1 77 ? 10.572 -1.730 -3.602 1.00 91.56 77 MET A C 1
ATOM 591 O O . MET A 1 77 ? 10.422 -0.679 -2.975 1.00 91.56 77 MET A O 1
ATOM 595 N N . ARG A 1 78 ? 11.674 -1.988 -4.310 1.00 91.56 78 ARG A N 1
ATOM 596 C CA . ARG A 1 78 ? 12.731 -1.005 -4.526 1.00 91.56 78 ARG A CA 1
ATOM 597 C C . ARG A 1 78 ? 12.419 -0.165 -5.761 1.00 91.56 78 ARG A C 1
ATOM 599 O O . ARG A 1 78 ? 12.376 -0.677 -6.880 1.00 91.56 78 ARG A O 1
ATOM 606 N N . TRP A 1 79 ? 12.245 1.131 -5.530 1.00 91.12 79 TRP A N 1
ATOM 607 C CA . TRP A 1 79 ? 12.018 2.140 -6.558 1.00 91.12 79 TRP A CA 1
ATOM 608 C C . TRP A 1 79 ? 13.316 2.866 -6.899 1.00 91.12 79 TRP A C 1
ATOM 610 O O . TRP A 1 79 ? 14.025 3.327 -6.003 1.00 91.12 79 TRP A O 1
ATOM 620 N N . VAL A 1 80 ? 13.603 3.005 -8.191 1.00 92.00 80 VAL A N 1
ATOM 621 C CA . VAL A 1 80 ? 14.756 3.762 -8.701 1.00 92.00 80 VAL A CA 1
ATOM 622 C C . VAL A 1 80 ? 14.296 4.772 -9.756 1.00 92.00 80 VAL A C 1
ATOM 624 O O . VAL A 1 80 ? 13.289 4.516 -10.419 1.00 92.00 80 VAL A O 1
ATOM 627 N N . PRO A 1 81 ? 14.977 5.922 -9.920 1.00 91.31 81 PRO A N 1
ATOM 628 C CA . PRO A 1 81 ? 14.686 6.835 -11.021 1.00 91.31 81 PRO A CA 1
ATOM 629 C C . PRO A 1 81 ? 14.813 6.121 -12.372 1.00 91.31 81 PRO A C 1
ATOM 631 O O . PRO A 1 81 ? 15.748 5.348 -12.580 1.00 91.31 81 PRO A O 1
ATOM 634 N N . ASP A 1 82 ? 13.884 6.382 -13.287 1.00 89.44 82 ASP A N 1
ATOM 635 C CA . ASP A 1 82 ? 13.908 5.815 -14.634 1.00 89.44 82 ASP A CA 1
ATOM 636 C C . ASP A 1 82 ? 15.148 6.338 -15.387 1.00 89.44 82 ASP A C 1
ATOM 638 O O . ASP A 1 82 ? 15.315 7.559 -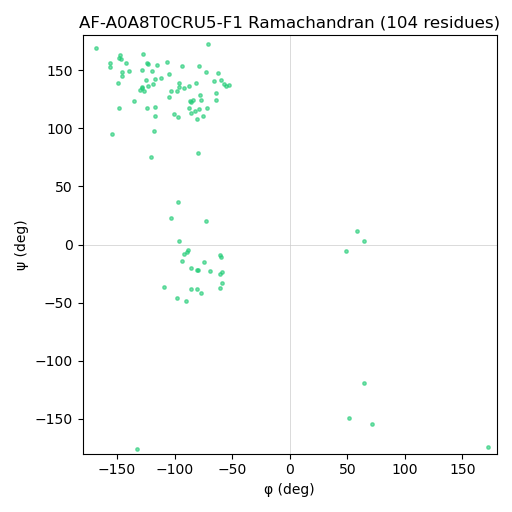15.515 1.00 89.44 82 ASP A O 1
ATOM 642 N N . PRO A 1 83 ? 16.016 5.449 -15.911 1.00 91.19 83 PRO A N 1
ATOM 643 C CA . PRO A 1 83 ? 17.218 5.850 -16.641 1.00 91.19 83 PRO A CA 1
ATOM 644 C C . PRO A 1 83 ? 16.910 6.678 -17.896 1.00 91.19 83 PRO A C 1
ATOM 646 O O . PRO A 1 83 ? 17.743 7.477 -18.319 1.00 91.19 83 PRO A O 1
ATOM 649 N N . ASN A 1 84 ? 15.716 6.526 -18.475 1.00 92.50 84 ASN A N 1
ATOM 650 C CA . ASN A 1 84 ? 15.271 7.272 -19.649 1.00 92.50 84 ASN A CA 1
ATOM 651 C C . ASN A 1 84 ? 14.467 8.532 -19.284 1.00 92.50 84 ASN A C 1
ATOM 653 O O . ASN A 1 84 ? 14.232 9.384 -20.143 1.00 92.50 84 ASN A O 1
ATOM 657 N N . ASN A 1 85 ? 14.013 8.663 -18.032 1.00 87.94 85 ASN A N 1
ATOM 658 C CA . ASN A 1 85 ? 13.213 9.797 -17.577 1.00 87.94 85 ASN A CA 1
ATOM 659 C C . ASN A 1 85 ? 13.362 10.039 -16.068 1.00 87.94 85 ASN A C 1
ATOM 661 O O . ASN A 1 85 ? 12.590 9.529 -15.264 1.00 87.94 85 ASN A O 1
ATOM 665 N N . SER A 1 86 ? 14.264 10.936 -15.677 1.00 84.00 86 SER A N 1
ATOM 666 C CA . SER A 1 86 ? 14.553 11.234 -14.264 1.00 84.00 86 SER A CA 1
ATOM 667 C C . SER A 1 86 ? 13.369 11.744 -13.426 1.00 84.00 86 SER A C 1
ATOM 669 O O . SER A 1 86 ? 13.481 11.822 -12.205 1.00 84.00 86 SER A O 1
ATOM 671 N N . LYS A 1 87 ? 12.234 12.096 -14.047 1.00 84.19 87 LYS A N 1
ATOM 672 C CA . LYS A 1 87 ? 10.996 12.482 -13.347 1.00 84.19 87 LYS A CA 1
ATOM 673 C C . LYS A 1 87 ? 10.089 11.296 -13.012 1.00 84.19 87 LYS A C 1
ATOM 675 O O . LYS A 1 87 ? 9.048 11.496 -12.394 1.00 84.19 87 LYS A O 1
ATOM 680 N N . LYS A 1 88 ? 10.435 10.089 -13.456 1.00 87.00 88 LYS A N 1
ATOM 681 C CA . LYS A 1 88 ? 9.677 8.863 -13.210 1.00 87.00 88 LYS A CA 1
ATOM 682 C C . LYS A 1 88 ? 10.490 7.905 -12.359 1.00 87.00 88 LYS A C 1
ATOM 684 O O . LYS A 1 88 ? 11.716 7.928 -12.380 1.00 87.00 88 LYS A O 1
ATOM 689 N N . TYR A 1 89 ? 9.780 7.050 -11.639 1.00 89.69 89 TYR A N 1
ATOM 690 C CA . TYR A 1 89 ? 10.360 5.933 -10.911 1.00 89.69 89 TYR A CA 1
ATOM 691 C C . TYR A 1 89 ? 9.916 4.624 -11.554 1.00 89.69 89 TYR A C 1
ATOM 693 O O . TYR A 1 89 ? 8.782 4.507 -12.019 1.00 89.69 89 TYR A O 1
ATOM 701 N N . VAL A 1 90 ? 10.819 3.649 -11.570 1.00 89.75 90 VAL A N 1
ATOM 702 C CA . VAL A 1 90 ? 10.571 2.287 -12.046 1.00 89.75 90 VAL A CA 1
ATOM 703 C C . VAL A 1 90 ? 10.892 1.280 -10.952 1.00 89.75 90 VAL A C 1
ATOM 705 O O . VAL A 1 90 ? 11.678 1.547 -10.036 1.00 89.75 90 VAL A O 1
ATOM 708 N N . HIS A 1 91 ? 10.260 0.116 -11.052 1.00 86.50 91 HIS A N 1
ATOM 709 C CA . HIS A 1 91 ? 10.520 -1.008 -10.167 1.00 86.50 91 HIS A CA 1
ATOM 710 C C . HIS A 1 91 ? 11.825 -1.693 -10.564 1.00 86.50 91 HIS A C 1
ATOM 712 O O . HIS A 1 91 ? 11.972 -2.125 -11.706 1.00 86.50 91 HIS A O 1
ATOM 718 N N . GLU A 1 92 ? 12.752 -1.819 -9.620 1.00 86.12 92 GLU A N 1
ATOM 719 C CA . GLU A 1 92 ? 14.005 -2.549 -9.840 1.00 86.12 92 GLU A CA 1
ATOM 720 C C . GLU A 1 92 ? 13.930 -3.976 -9.285 1.00 86.12 92 GLU A C 1
ATOM 722 O O . GLU A 1 92 ? 14.329 -4.928 -9.951 1.00 86.12 92 GLU A O 1
ATOM 727 N N . ALA A 1 93 ? 13.416 -4.135 -8.062 1.00 85.88 93 ALA A N 1
ATOM 728 C CA . ALA A 1 93 ? 13.388 -5.421 -7.371 1.00 85.88 93 ALA A CA 1
ATOM 729 C C . ALA A 1 93 ? 12.291 -5.488 -6.300 1.00 85.88 93 ALA A C 1
ATOM 731 O O . ALA A 1 93 ? 11.884 -4.471 -5.731 1.00 85.88 93 ALA A O 1
ATOM 732 N N . VAL A 1 94 ? 11.864 -6.712 -5.982 1.00 88.69 94 VAL A N 1
ATOM 733 C CA . VAL A 1 94 ? 11.026 -7.015 -4.814 1.00 88.69 94 VAL A CA 1
ATOM 734 C C . VAL A 1 94 ? 11.942 -7.240 -3.610 1.00 88.69 94 VAL A C 1
ATOM 736 O O . VAL A 1 94 ? 12.825 -8.092 -3.655 1.00 88.69 94 VAL A O 1
ATOM 739 N N . VAL A 1 95 ? 11.743 -6.472 -2.538 1.00 89.62 95 VAL A N 1
ATOM 740 C CA . VAL A 1 95 ? 12.508 -6.582 -1.284 1.00 89.62 95 VAL A CA 1
ATOM 741 C C . VAL A 1 95 ? 11.975 -7.726 -0.424 1.00 89.62 95 VAL A C 1
ATOM 743 O O . VAL A 1 95 ? 12.753 -8.436 0.207 1.00 89.62 95 VAL A O 1
ATOM 746 N N . SER A 1 96 ? 10.654 -7.913 -0.398 1.00 88.31 96 SER A N 1
ATOM 747 C CA . SER A 1 96 ? 9.988 -8.994 0.329 1.00 88.31 96 SER A CA 1
ATOM 748 C C . SER A 1 96 ? 8.699 -9.407 -0.394 1.00 88.31 96 SER A C 1
ATOM 750 O O . SER A 1 96 ? 7.970 -8.528 -0.856 1.00 88.31 96 SER A O 1
ATOM 752 N N . PRO A 1 97 ? 8.381 -10.713 -0.496 1.00 82.00 97 PRO A N 1
ATOM 753 C CA . PRO A 1 97 ? 7.138 -11.179 -1.118 1.00 82.00 97 PRO A CA 1
ATOM 754 C C . PRO A 1 97 ? 5.886 -10.850 -0.289 1.00 82.00 97 PRO A C 1
ATOM 756 O O . PRO A 1 97 ? 4.797 -10.751 -0.851 1.00 82.00 97 PRO A O 1
ATOM 759 N N . TYR A 1 98 ? 6.051 -10.647 1.023 1.00 84.56 98 TYR A N 1
ATOM 760 C CA . TYR A 1 98 ? 4.983 -10.292 1.962 1.00 84.56 98 TYR A CA 1
ATOM 761 C C . TYR A 1 98 ? 5.343 -9.046 2.769 1.00 84.56 98 TYR A C 1
ATOM 763 O O . TYR A 1 98 ? 6.516 -8.665 2.857 1.00 84.56 98 TYR A O 1
ATOM 771 N N . SER A 1 99 ? 4.344 -8.432 3.406 1.00 90.44 99 SER A N 1
ATOM 772 C CA . SER A 1 99 ? 4.597 -7.308 4.302 1.00 90.44 99 SER A CA 1
ATOM 773 C C . SER A 1 99 ? 5.434 -7.731 5.512 1.00 90.44 99 SER A C 1
ATOM 775 O O . SER A 1 99 ? 5.092 -8.672 6.222 1.00 90.44 99 SER A O 1
ATOM 777 N N . ARG A 1 100 ? 6.501 -6.977 5.799 1.00 91.06 100 ARG A N 1
ATOM 778 C CA . ARG A 1 100 ? 7.313 -7.170 7.014 1.00 91.06 100 ARG A CA 1
ATOM 779 C C . ARG A 1 100 ? 6.685 -6.560 8.269 1.00 91.06 100 ARG A C 1
ATOM 781 O O . ARG A 1 100 ? 7.027 -6.962 9.375 1.00 91.06 100 ARG A O 1
ATOM 788 N N . ILE A 1 101 ? 5.791 -5.585 8.099 1.00 92.44 101 ILE A N 1
ATOM 789 C CA . ILE A 1 101 ? 5.070 -4.916 9.196 1.00 92.44 101 ILE A CA 1
ATOM 790 C C . ILE A 1 101 ? 3.808 -5.700 9.578 1.00 92.44 101 ILE A C 1
ATOM 792 O O . ILE A 1 101 ? 3.485 -5.799 10.759 1.00 92.44 101 ILE A O 1
ATOM 796 N N . PHE A 1 102 ? 3.125 -6.262 8.581 1.00 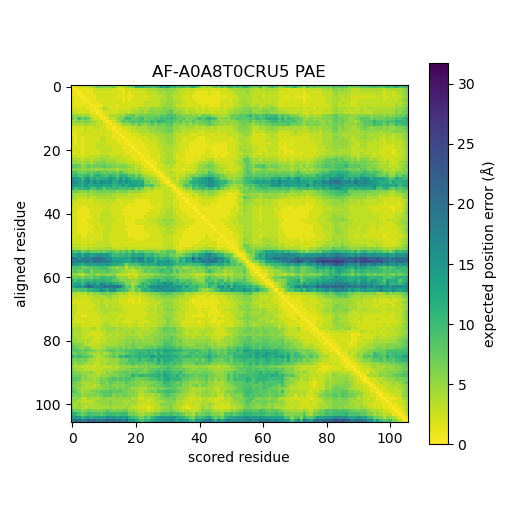91.94 102 PHE A N 1
ATOM 797 C CA . PHE A 1 102 ? 1.921 -7.077 8.731 1.00 91.94 102 PHE A CA 1
ATOM 798 C C . PHE A 1 102 ? 2.195 -8.471 8.150 1.00 91.94 102 PHE A C 1
ATOM 800 O O . PHE A 1 102 ? 1.808 -8.739 7.012 1.00 91.94 102 PHE A O 1
ATOM 807 N N . PRO A 1 103 ? 2.955 -9.327 8.857 1.00 85.38 103 PRO A N 1
ATOM 808 C CA . PRO A 1 103 ? 3.260 -10.659 8.355 1.00 85.38 103 PRO A CA 1
ATOM 809 C C . PRO A 1 103 ? 1.968 -11.477 8.182 1.00 85.38 103 PRO A C 1
ATOM 811 O O . PRO A 1 103 ? 1.045 -11.307 8.982 1.00 85.38 103 PRO A O 1
ATOM 814 N N . PRO A 1 104 ? 1.901 -12.382 7.188 1.00 80.12 104 PRO A N 1
ATOM 815 C CA . PRO A 1 104 ? 0.748 -13.257 7.006 1.00 80.12 104 PRO A CA 1
ATOM 816 C C . PRO A 1 104 ? 0.465 -14.052 8.283 1.00 80.12 104 PRO A C 1
ATOM 818 O O . PRO A 1 104 ? 1.391 -14.575 8.912 1.00 80.12 104 PRO A O 1
ATOM 821 N N . MET A 1 105 ? -0.808 -14.159 8.660 1.00 68.69 105 MET A N 1
ATOM 822 C CA . MET A 1 105 ? -1.218 -15.076 9.720 1.00 68.69 105 MET A CA 1
ATOM 823 C C . MET A 1 105 ? -1.191 -16.502 9.153 1.00 68.69 105 MET A C 1
ATOM 825 O O . MET A 1 105 ? -1.969 -16.812 8.254 1.00 68.69 105 MET A O 1
ATOM 829 N N . LEU A 1 106 ? -0.237 -17.316 9.623 1.00 59.94 106 LEU A N 1
ATOM 830 C CA . LEU A 1 106 ? -0.118 -18.745 9.295 1.00 59.94 106 LEU A CA 1
ATOM 831 C C . LEU A 1 106 ? -1.297 -19.559 9.839 1.00 59.94 106 LEU A C 1
ATOM 833 O O . LEU A 1 106 ? -1.749 -19.249 10.967 1.00 59.94 106 LEU A O 1
#

Organism: NCBI:txid360336

Secondary structure (DSSP, 8-state):
---GGG--TTS-S------EEEEEEEEEEETTEEEEEEEEE-SS-EEEEEEESS-TT-----SS-------SBGGGEEEEEETTEEEEEEEEEES-SS-SSS----

InterPro domains:
  IPR012340 Nucleic acid-binding, OB-fold [G3DSA:2.40.50.140] (1-56)
  IPR012340 Nucleic acid-binding, OB-fold [SSF50249] (1-82)
  IPR051231 SOSS complex subunit B [PTHR13356] (1-53)

Mean predicted aligned error: 5.42 Å

Solvent-accessible surface area (backbone atoms only — not comparable to full-atom values): 6692 Å² total; per-residue (Å²): 119,56,58,62,67,74,68,52,73,82,70,64,98,73,84,58,64,80,70,47,80,77,46,78,51,74,75,45,73,61,88,92,39,39,34,32,43,26,41,31,23,22,71,64,8,16,38,70,48,76,47,62,53,87,63,66,95,67,76,84,90,77,78,93,86,70,70,63,29,65,56,54,26,63,73,33,44,42,74,41,66,30,94,92,40,80,80,40,57,39,83,76,46,78,75,37,72,55,51,88,90,64,59,82,87,128

pLDDT: mean 88.08, std 7.77, range [59.94, 96.25]

=== Feature glossary ===
Key to the feature types in this record:

pLDDT. pLDDT is the predicted lDDT-Cα score: AlphaFold's confidence that the local environment of each residue (all inter-atomic distances within 15 Å) is correctly placed. It is a per-residue number between 0 and 100, with higher meaning more reliable.

Radius of gyration, Cα contacts, bounding box. The geometric summary reports three shape descriptors. Rg (radius of gyration) measures how spread out the Cα atoms are about their centre of mass; compact globular proteins have small Rg, elongated or unfolded ones large. Cα contacts (<8 Å, |i−j|>4) count long-range residue pairs in spatial proximity — high for tightly packed folds, near zero for rods or random coil. The bounding-box extents give the protein's footprint along x, y, z in Å.

Backbone torsions (φ/ψ). Backbone dihedral angles. Every residue except chain termini has a φ (preceding-C → N → Cα → C) and a ψ (N → Cα → C → next-N). They are reported in degrees following the IUPAC sign convention. Secondary structure is essentially a statement about which (φ, ψ) basin each residue occupies.

Contact-map, Ramachandran, and PAE plots. Plot images: a contact map (which residues are close in 3D, as an N×N binary image), a Ramachandran scatter (backbone torsion angles, revealing secondary-structure composition at a glance), and — for AlphaFold structures — a PAE heatmap (pairwise prediction confidence).

Predicted aligned error. Predicted Aligned Error (PAE) is an AlphaFold confidence matrix: entry (i, j) is the expected error in the position of residue j, in ångströms, when the prediction is superimposed on the true structure at residue i. Low PAE within a block of residues means that block is internally rigid and well-predicted; high PAE between two blocks means their relative placement is uncertain even if each block individually is confident.

Secondary structure (3-state, P-SEA). Three-state secondary structure (P-SEA) collapses the eight DSSP classes into helix (a), strand (b), and coil (c). P-SEA assigns these from Cα geometry alone — distances and angles — without requiring backbone oxygens, so it works on any Cα trace.

Solvent-accessible surface area. Solvent-accessible surface area (SASA) is the area in Å² traced out by the centre of a 1.4 Å probe sphere (a water molecule) rolled over the protein's van der Waals surface (Shrake–Rupley / Lee–Richards construction). Buried residues have near-zero SASA; fully exposed residues can exceed 200 Å². The total SASA scales roughly with the number of surface residues.

Foldseek 3Di. The Foldseek 3Di string encodes local tertiary geometry as a 20-letter alphabet — one character per residue — derived from the relative positions of nearby Cα atoms. Unlike the amino-acid sequence, 3Di is a direct function of the 3D structure, so two proteins with the same fold have similar 3Di strings even at low sequence identity.

B-factor. For experimental (PDB) structures, the B-factor (temperature factor) quantifies the positional spread of each atom in the crystal — a combination of thermal vibration and static disorder — in units of Å². High B-factors mark flexible loops or poorly resolved regions; low B-factors mark the rigid, well-ordered core.

mmCIF coordinates. The mmCIF block holds the 3D Cartesian coordinates of each backbone atom (N, Cα, C, O) in ångströms. mmCIF is the PDB's canonical archive format — a tagged-loop text representation of the atomic model.

InterPro / GO / CATH / organism. Functional annotations link the protein to curated databases. InterPro entries identify conserved domains and families by matching the sequence against member-database signatures (Pfam, PROSITE, CDD, …). Gene Ontology (GO) terms describe molecular function, biological process, and cellular component in a controlled vocabulary. CATH places the structure in a hierarchical fold classification (Class/Architecture/Topology/Homologous-superfamily). The organism is the source species.

Rendered structure images. Structure images are PyMOL renders from six orthogonal camera directions. Cartoon representation draws helices as coils and strands as arrows; sticks shows the backbone as bonds; surface shows the solvent-excluded envelope. Rainbow coloring maps sequence position to hue (blue→red, N→C); chain coloring assigns a distinct color per polypeptide.

Sequence. This is the polypeptide sequence — one letter per residue, N-terminus first. Length ranges from a few dozen residues for small domains to over a thousand for large multi-domain proteins.

Secondary structure (8-state, DSSP). The SS8 string is DSSP's per-residue secondary-structure call. α-helix (H) means an i→i+4 H-bond ladder; β-strand (E) means the residue participates in a β-sheet; 3₁₀ (G) and π (I) are tighter and wider helices; T/S are turns/bends; '-' is loop.

Nearest PDB structures. Structural nearest neighbors (via Foldseek easy-search vs the PDB). Reported per hit: target PDB id, E-value, and alignment TM-score. A TM-score above ~0.5 is the conventional threshold for 'same fold'.